Protein AF-A0A4Y2A8J3-F1 (afdb_monomer)

Mean predicted aligned error: 2.95 Å

Structure (mmCIF, N/CA/C/O backbone):
data_AF-A0A4Y2A8J3-F1
#
_entry.id   AF-A0A4Y2A8J3-F1
#
loop_
_atom_site.group_PDB
_atom_site.id
_atom_site.type_symbol
_atom_site.label_atom_id
_atom_site.label_alt_id
_atom_site.label_comp_id
_atom_site.label_asym_id
_atom_si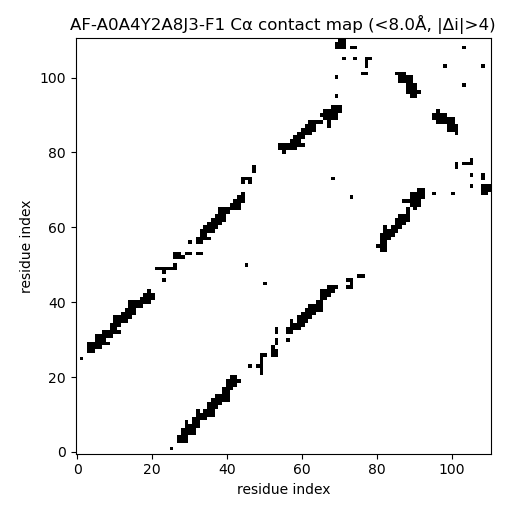te.label_entity_id
_atom_site.label_seq_id
_atom_site.pdbx_PDB_ins_code
_atom_site.Cartn_x
_atom_site.Cartn_y
_atom_site.Cartn_z
_atom_site.occupancy
_atom_site.B_iso_or_equiv
_atom_site.auth_seq_id
_atom_site.auth_comp_id
_atom_site.auth_asym_id
_atom_site.auth_atom_id
_atom_site.pdbx_PDB_model_num
ATOM 1 N N . MET A 1 1 ? -12.492 -16.275 7.403 1.00 64.44 1 MET A N 1
ATOM 2 C CA . MET A 1 1 ? -12.739 -14.819 7.437 1.00 64.44 1 MET A CA 1
ATOM 3 C C . MET A 1 1 ? -12.376 -14.301 8.816 1.00 64.44 1 MET A C 1
ATOM 5 O O . MET A 1 1 ? -12.589 -15.030 9.781 1.00 64.44 1 MET A O 1
ATOM 9 N N . PHE A 1 2 ? -11.778 -13.110 8.900 1.00 76.56 2 PHE A N 1
ATOM 10 C CA . PHE A 1 2 ? -11.546 -12.445 10.185 1.00 76.56 2 PHE A CA 1
ATOM 11 C C . PHE A 1 2 ? -12.885 -12.152 10.885 1.00 76.56 2 PHE A C 1
ATOM 13 O O . PHE A 1 2 ? -13.919 -12.121 10.215 1.00 76.56 2 PHE A O 1
ATOM 20 N N . PRO A 1 3 ? -12.892 -11.958 12.214 1.00 82.31 3 PRO A N 1
ATOM 21 C CA . PRO A 1 3 ? -14.075 -11.465 12.907 1.00 82.31 3 PRO A CA 1
ATOM 22 C C . PRO A 1 3 ? -14.510 -10.121 12.318 1.00 82.31 3 PRO A C 1
ATOM 24 O O . PRO A 1 3 ? -13.677 -9.234 12.150 1.00 82.31 3 PRO A O 1
ATOM 27 N N . ASP A 1 4 ? -15.802 -9.965 12.048 1.00 87.94 4 ASP A N 1
ATOM 28 C CA . ASP A 1 4 ? -16.391 -8.710 11.586 1.00 87.94 4 ASP A CA 1
ATOM 29 C C . ASP A 1 4 ? -17.528 -8.307 12.548 1.00 87.94 4 ASP A C 1
ATOM 31 O O . ASP A 1 4 ? -18.542 -9.010 12.604 1.00 87.94 4 ASP A O 1
ATOM 35 N N . PRO A 1 5 ? -17.364 -7.249 13.372 1.00 90.69 5 PRO A N 1
ATOM 36 C CA . PRO A 1 5 ? -16.224 -6.326 13.428 1.00 90.69 5 PRO A CA 1
ATOM 37 C C . PRO A 1 5 ? -15.043 -6.828 14.288 1.00 90.69 5 PRO A C 1
ATOM 39 O O . PRO A 1 5 ? -15.231 -7.432 15.349 1.00 90.69 5 PRO A O 1
ATOM 42 N N . ALA A 1 6 ? -13.808 -6.465 13.917 1.00 94.50 6 ALA A N 1
ATOM 43 C CA . ALA A 1 6 ? -12.588 -6.731 14.698 1.00 94.50 6 ALA A CA 1
ATOM 44 C C . ALA A 1 6 ? -12.132 -5.489 15.492 1.00 94.50 6 ALA A C 1
ATOM 46 O O . ALA A 1 6 ? -11.103 -4.872 15.213 1.00 94.50 6 ALA A O 1
ATOM 47 N N . LEU A 1 7 ? -12.886 -5.127 16.533 1.00 94.50 7 LEU A N 1
ATOM 48 C CA . LEU A 1 7 ? -12.746 -3.840 17.242 1.00 94.50 7 LEU A CA 1
ATOM 49 C C . LEU A 1 7 ? -11.406 -3.609 17.961 1.00 94.50 7 LEU A C 1
ATOM 51 O O . LEU A 1 7 ? -11.041 -2.466 18.222 1.00 94.50 7 LEU A O 1
ATOM 55 N N . ARG A 1 8 ? -10.696 -4.679 18.335 1.00 95.38 8 ARG A N 1
ATOM 56 C CA . ARG A 1 8 ? -9.446 -4.607 19.117 1.00 95.38 8 ARG A CA 1
ATOM 57 C C . ARG A 1 8 ? -8.219 -5.090 18.348 1.00 95.38 8 ARG A C 1
ATOM 59 O O . ARG A 1 8 ? -7.134 -5.141 18.922 1.00 95.38 8 ARG A O 1
ATOM 66 N N . LEU A 1 9 ? -8.384 -5.489 17.088 1.00 96.31 9 LEU A N 1
ATOM 67 C CA . LEU A 1 9 ? -7.277 -5.991 16.286 1.00 96.31 9 LEU A CA 1
ATOM 68 C C . LEU A 1 9 ? -6.381 -4.820 15.878 1.00 96.31 9 LEU A C 1
ATOM 70 O O . LEU A 1 9 ? -6.846 -3.885 15.236 1.00 96.31 9 LEU A O 1
ATOM 74 N N . THR A 1 10 ? -5.108 -4.873 16.264 1.00 97.25 10 THR A N 1
ATOM 75 C CA . THR A 1 10 ? -4.136 -3.791 16.029 1.00 97.25 10 THR A CA 1
ATOM 76 C C . THR A 1 10 ? -3.061 -4.150 15.015 1.00 97.25 10 THR A C 1
ATOM 78 O O . THR A 1 10 ? -2.499 -3.261 14.372 1.00 97.25 10 THR A O 1
ATOM 81 N N . VAL A 1 11 ? -2.778 -5.441 14.850 1.00 97.81 11 VAL A N 1
ATOM 82 C CA . VAL A 1 11 ? -1.730 -5.950 13.968 1.00 97.81 11 VAL A CA 1
ATOM 83 C C . VAL A 1 11 ? -2.268 -7.142 13.195 1.00 97.81 11 VAL A C 1
ATOM 85 O O . VAL A 1 11 ? -2.782 -8.088 13.790 1.00 97.81 11 VAL A O 1
ATOM 88 N N . ILE A 1 12 ? -2.091 -7.111 11.878 1.00 97.44 12 ILE A N 1
ATOM 89 C CA . ILE A 1 12 ? -2.223 -8.279 11.012 1.00 97.44 12 ILE A CA 1
ATOM 90 C C . ILE A 1 12 ? -0.830 -8.606 10.489 1.00 97.44 12 ILE A C 1
ATOM 92 O O . ILE A 1 12 ? -0.184 -7.767 9.862 1.00 97.44 12 ILE A O 1
ATOM 96 N N . ASN A 1 13 ? -0.368 -9.823 10.768 1.00 98.31 13 ASN A N 1
ATOM 97 C CA . ASN A 1 13 ? 0.871 -10.353 10.221 1.00 98.31 13 ASN A CA 1
ATOM 98 C C . ASN A 1 13 ? 0.562 -11.573 9.356 1.00 98.31 13 ASN A C 1
ATOM 100 O O . ASN A 1 13 ? 0.114 -12.597 9.867 1.00 98.31 13 ASN A O 1
ATOM 104 N N . LEU A 1 14 ? 0.798 -11.424 8.059 1.00 98.06 14 LEU A N 1
ATOM 105 C CA . LEU A 1 14 ? 0.665 -12.449 7.031 1.00 98.06 14 LEU A CA 1
ATOM 106 C C . LEU A 1 14 ? 1.977 -12.593 6.242 1.00 98.06 14 LEU A C 1
ATOM 108 O O . LEU A 1 14 ? 1.969 -13.071 5.107 1.00 98.06 14 LEU A O 1
ATOM 112 N N . SER A 1 15 ? 3.105 -12.165 6.816 1.00 98.69 15 SER A N 1
ATOM 113 C CA . SER A 1 15 ? 4.409 -12.278 6.166 1.00 98.69 15 SER A CA 1
ATOM 114 C C . SER A 1 15 ? 4.792 -13.737 5.889 1.00 98.69 15 SER A C 1
ATOM 116 O O . SER A 1 15 ? 4.389 -14.634 6.630 1.00 98.69 15 SER A O 1
ATOM 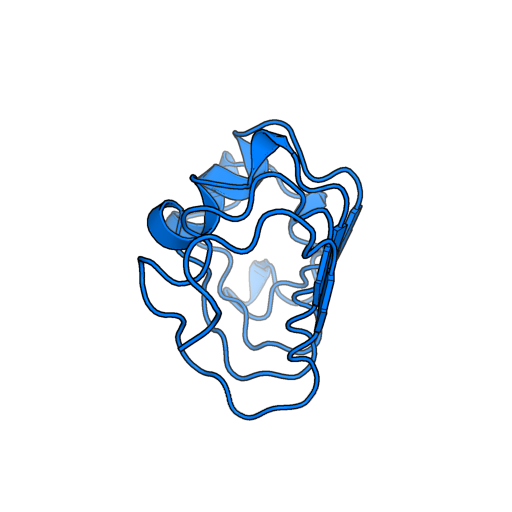118 N N . TYR A 1 16 ? 5.603 -13.957 4.854 1.00 98.62 16 TYR A N 1
ATOM 119 C CA . TYR A 1 16 ? 6.163 -15.247 4.447 1.00 98.62 16 TYR A CA 1
ATOM 120 C C . TYR A 1 16 ? 5.096 -16.305 4.144 1.00 98.62 16 TYR A C 1
ATOM 122 O O . TYR A 1 16 ? 5.162 -17.443 4.608 1.00 98.62 16 TYR A O 1
ATOM 130 N N . ASN A 1 17 ? 4.098 -15.905 3.357 1.00 98.44 17 ASN A N 1
ATOM 131 C CA . ASN A 1 17 ? 3.081 -16.791 2.798 1.00 98.44 17 ASN A CA 1
ATOM 132 C C . ASN A 1 17 ? 3.154 -16.751 1.261 1.00 98.44 17 ASN A C 1
ATOM 134 O O . ASN A 1 17 ? 4.077 -16.201 0.671 1.00 98.44 17 ASN A O 1
ATOM 138 N N . ALA A 1 18 ? 2.185 -17.368 0.589 1.00 98.31 18 ALA A N 1
ATOM 139 C CA . ALA A 1 18 ? 2.103 -17.387 -0.871 1.00 98.31 18 ALA A CA 1
ATOM 140 C C . ALA A 1 18 ? 1.000 -16.460 -1.414 1.00 98.31 18 ALA A C 1
ATOM 142 O O . ALA A 1 18 ? 0.440 -16.736 -2.472 1.00 98.31 18 ALA A O 1
ATOM 143 N N . ILE A 1 19 ? 0.652 -15.394 -0.686 1.00 98.31 19 ILE A N 1
ATOM 144 C CA . ILE A 1 19 ? -0.482 -14.523 -1.022 1.00 98.31 19 ILE A CA 1
ATOM 145 C C . ILE A 1 19 ? -0.167 -13.737 -2.295 1.00 98.31 19 ILE A C 1
ATOM 147 O O . ILE A 1 19 ? 0.806 -12.991 -2.339 1.00 98.31 19 ILE A O 1
ATOM 151 N N . ASP A 1 20 ? -1.001 -13.877 -3.319 1.00 97.69 20 ASP A N 1
ATOM 152 C CA . ASP A 1 20 ? -0.892 -13.148 -4.590 1.00 97.69 20 ASP A CA 1
ATOM 153 C C . ASP A 1 20 ? -1.935 -12.027 -4.733 1.00 97.69 20 ASP A C 1
ATOM 155 O O . ASP A 1 20 ? -1.794 -11.132 -5.568 1.00 97.69 20 ASP A O 1
ATOM 159 N N . SER A 1 21 ? -2.970 -12.055 -3.894 1.00 96.81 21 SER A N 1
ATOM 160 C CA . SER A 1 21 ? -4.114 -11.155 -3.935 1.00 96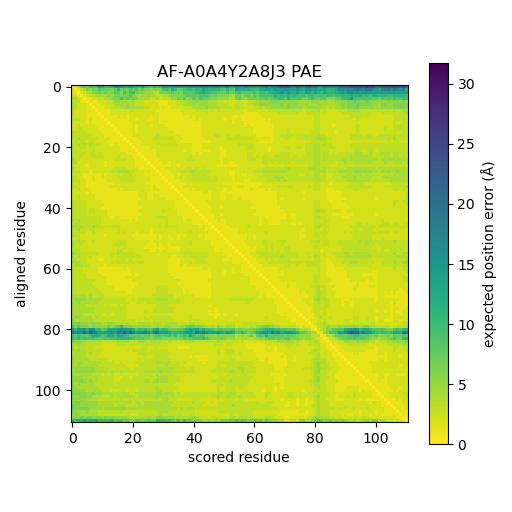.81 21 SER A CA 1
ATOM 161 C C . SER A 1 21 ? -4.786 -11.062 -2.565 1.00 96.81 21 SER A C 1
ATOM 163 O O . SER A 1 21 ? -4.725 -11.980 -1.746 1.00 96.81 21 SER A O 1
ATOM 165 N N . LEU A 1 22 ? -5.432 -9.925 -2.303 1.00 96.56 22 LEU A N 1
ATOM 166 C CA . LEU A 1 22 ? -6.203 -9.686 -1.086 1.00 96.56 22 LEU A CA 1
ATOM 167 C C . LEU A 1 22 ? -7.660 -9.396 -1.473 1.00 96.56 22 LEU A C 1
ATOM 169 O O . LEU A 1 22 ? -7.881 -8.599 -2.387 1.00 96.56 22 LEU A O 1
ATOM 173 N N . PRO A 1 23 ? -8.655 -9.987 -0.788 1.00 95.19 23 PRO A N 1
ATOM 174 C CA . PRO A 1 23 ? -10.056 -9.609 -0.950 1.00 95.19 23 PRO A CA 1
ATOM 175 C C . PRO A 1 23 ? -10.269 -8.107 -0.718 1.00 95.19 23 PRO A C 1
ATOM 177 O O . PRO A 1 23 ? -9.651 -7.524 0.174 1.00 95.19 23 PRO A O 1
ATOM 180 N N . GLU A 1 24 ? -11.161 -7.486 -1.495 1.00 95.00 24 GLU A N 1
ATOM 181 C CA . GLU A 1 24 ? -11.447 -6.042 -1.416 1.00 95.00 24 GLU A CA 1
ATOM 182 C C . GLU A 1 24 ? -11.940 -5.614 -0.022 1.00 95.00 24 GLU A C 1
ATOM 184 O O . GLU A 1 24 ? -11.645 -4.516 0.440 1.00 95.00 24 GLU A O 1
ATOM 189 N N . ASP A 1 25 ? -12.647 -6.492 0.683 1.00 93.75 25 ASP A N 1
ATOM 190 C CA . ASP A 1 25 ? -13.267 -6.234 1.983 1.00 93.75 25 ASP A CA 1
ATOM 191 C C . ASP A 1 25 ? -12.411 -6.674 3.186 1.00 93.75 25 ASP A C 1
ATOM 193 O O . ASP A 1 25 ? -12.844 -6.537 4.334 1.00 93.75 25 ASP A O 1
ATOM 197 N N . MET A 1 26 ? -11.184 -7.163 2.958 1.00 94.38 26 MET A N 1
ATOM 198 C CA . MET A 1 26 ? -10.366 -7.823 3.986 1.00 94.38 26 MET A CA 1
ATOM 199 C C . MET A 1 26 ? -10.118 -6.974 5.243 1.00 94.38 26 MET A C 1
ATOM 201 O O . MET A 1 26 ? -10.012 -7.536 6.332 1.00 94.38 26 MET A O 1
ATOM 205 N N . PHE A 1 27 ? -10.005 -5.650 5.105 1.00 95.56 27 PHE A N 1
ATOM 206 C CA . PHE A 1 27 ? -9.698 -4.730 6.211 1.00 95.56 27 PHE A CA 1
ATOM 207 C C . PHE A 1 27 ? -10.900 -3.884 6.655 1.00 95.56 27 PHE A C 1
ATOM 209 O O . PHE A 1 27 ? -10.735 -2.860 7.322 1.00 95.56 27 PHE A O 1
ATOM 216 N N . THR A 1 28 ? -12.118 -4.285 6.292 1.00 94.44 28 THR A N 1
ATOM 217 C CA . THR A 1 28 ? -13.337 -3.590 6.724 1.00 94.44 28 THR A CA 1
ATOM 218 C C . THR A 1 28 ? -13.591 -3.785 8.225 1.00 94.44 28 THR A C 1
ATOM 220 O O . THR A 1 28 ? -13.218 -4.798 8.812 1.00 94.44 28 THR A O 1
ATOM 223 N N . ASN A 1 29 ? -14.189 -2.779 8.878 1.00 95.38 29 ASN A N 1
ATOM 224 C CA . ASN A 1 29 ? -14.583 -2.820 10.296 1.00 95.38 29 ASN A CA 1
ATOM 225 C C . ASN A 1 29 ? -13.457 -3.171 11.298 1.00 95.38 29 ASN A C 1
ATOM 227 O O . ASN A 1 29 ? -13.695 -3.793 12.340 1.00 95.38 29 ASN A O 1
ATOM 231 N N . MET A 1 30 ? -12.230 -2.709 11.024 1.00 96.50 30 MET A N 1
ATOM 232 C CA . MET A 1 30 ? -11.059 -2.859 11.905 1.00 96.50 30 MET A CA 1
ATOM 233 C C . MET A 1 30 ? -10.532 -1.495 12.398 1.00 96.50 30 MET A C 1
ATOM 235 O O . MET A 1 30 ? -9.411 -1.099 12.071 1.00 96.50 30 MET A O 1
ATOM 239 N N . PRO A 1 31 ? -11.304 -0.738 13.205 1.00 95.56 31 PRO A N 1
ATOM 240 C CA . PRO A 1 31 ? -10.955 0.639 13.592 1.00 95.56 31 PRO A CA 1
ATOM 241 C C . PRO A 1 31 ? -9.691 0.742 14.463 1.00 95.56 31 PRO A C 1
ATOM 243 O O . PRO A 1 31 ? -9.129 1.819 14.622 1.00 95.56 31 PRO A O 1
ATOM 246 N N . GLY A 1 32 ? -9.244 -0.373 15.050 1.00 95.81 32 GLY A N 1
ATOM 247 C CA . GLY A 1 32 ? -8.015 -0.444 15.839 1.00 95.81 32 GLY A CA 1
ATOM 248 C C . GLY A 1 32 ? -6.764 -0.817 15.041 1.00 95.81 32 GLY A C 1
ATOM 249 O O . GLY A 1 32 ? -5.682 -0.832 15.627 1.00 95.81 32 GLY A O 1
ATOM 250 N N . LEU A 1 33 ? -6.882 -1.147 13.748 1.00 97.00 33 LEU A N 1
ATOM 251 C CA . LEU A 1 33 ? -5.779 -1.704 12.965 1.00 97.00 33 LEU A CA 1
ATOM 252 C C . LEU A 1 33 ? -4.711 -0.643 12.675 1.00 97.00 33 LEU A C 1
ATOM 254 O O . LEU A 1 33 ? -4.988 0.380 12.056 1.00 97.00 33 LEU A O 1
ATOM 258 N N . MET A 1 34 ? -3.479 -0.916 13.105 1.00 97.12 34 MET A N 1
ATOM 259 C CA . MET A 1 34 ? -2.349 0.020 13.060 1.00 97.12 34 MET A CA 1
ATOM 260 C C . MET A 1 34 ? -1.170 -0.509 12.239 1.00 97.12 34 MET A C 1
ATOM 262 O O . MET A 1 34 ? -0.343 0.282 11.784 1.00 97.12 34 MET A O 1
ATOM 266 N N . SER A 1 35 ? -1.038 -1.830 12.085 1.00 98.00 35 SER A N 1
ATOM 267 C CA . SER A 1 35 ? 0.079 -2.451 11.363 1.00 98.00 35 SER A CA 1
ATOM 268 C C . SER A 1 35 ? -0.379 -3.596 10.471 1.00 98.00 35 SER A C 1
ATOM 270 O O . SER A 1 35 ? -1.079 -4.498 10.933 1.00 98.00 35 SER A O 1
ATOM 272 N N . ILE A 1 36 ? 0.082 -3.584 9.222 1.00 98.00 36 ILE A N 1
ATOM 273 C CA . ILE A 1 36 ? -0.119 -4.668 8.256 1.00 98.00 36 ILE A CA 1
ATOM 274 C C . ILE A 1 36 ? 1.252 -5.155 7.781 1.00 98.00 36 ILE A C 1
ATOM 276 O O . ILE A 1 36 ? 2.045 -4.375 7.252 1.00 98.00 36 ILE A O 1
ATOM 280 N N . LEU A 1 37 ? 1.546 -6.435 7.991 1.00 98.69 37 LEU A N 1
ATOM 281 C CA . LEU A 1 37 ? 2.788 -7.076 7.556 1.00 98.69 37 LEU A CA 1
ATOM 282 C C . LEU A 1 37 ? 2.447 -8.125 6.496 1.00 98.69 37 LEU A C 1
ATOM 284 O O . LEU A 1 37 ? 1.721 -9.075 6.780 1.00 98.69 37 LEU A O 1
ATOM 288 N N . LEU A 1 38 ? 2.935 -7.907 5.278 1.00 98.62 38 LEU A N 1
ATOM 289 C CA . LEU A 1 38 ? 2.704 -8.732 4.087 1.00 98.62 38 LEU A CA 1
ATOM 290 C C . LEU A 1 38 ? 4.030 -9.080 3.392 1.00 98.62 38 LEU A C 1
ATOM 292 O O . LEU A 1 38 ? 4.044 -9.476 2.231 1.00 98.62 38 LEU A O 1
ATOM 296 N N . GLU A 1 39 ? 5.149 -8.917 4.091 1.00 98.75 39 GLU A N 1
ATOM 297 C CA . GLU A 1 39 ? 6.492 -9.182 3.575 1.00 98.75 39 GLU A CA 1
ATOM 298 C C . GLU A 1 39 ? 6.641 -10.627 3.100 1.00 98.75 39 GLU A C 1
ATOM 300 O O . GLU A 1 39 ? 6.044 -11.515 3.697 1.00 98.75 39 GLU A O 1
ATOM 305 N N . GLY A 1 40 ? 7.412 -10.887 2.048 1.00 98.75 40 GLY A N 1
ATOM 306 C CA . GLY A 1 40 ? 7.680 -12.261 1.607 1.00 98.75 40 GLY A CA 1
ATOM 307 C C . GLY A 1 40 ? 6.440 -12.962 1.048 1.00 98.75 40 GLY A C 1
ATOM 308 O O . GLY A 1 40 ? 6.150 -14.091 1.430 1.00 98.75 40 GLY A O 1
ATOM 309 N N . ASN A 1 41 ? 5.666 -12.275 0.209 1.00 98.81 41 ASN A N 1
ATOM 310 C CA . ASN A 1 41 ? 4.492 -12.819 -0.479 1.00 98.81 41 ASN A CA 1
ATOM 311 C C . ASN A 1 41 ? 4.632 -12.617 -2.004 1.00 98.81 41 ASN A C 1
ATOM 313 O O . ASN A 1 41 ? 5.667 -12.180 -2.506 1.00 98.81 41 ASN A O 1
ATOM 317 N N . ASN A 1 42 ? 3.587 -12.938 -2.767 1.00 98.62 42 ASN A N 1
ATOM 318 C CA . ASN A 1 42 ? 3.558 -12.848 -4.229 1.00 98.62 42 ASN A CA 1
ATOM 319 C C . ASN A 1 42 ? 2.757 -11.634 -4.735 1.00 98.62 42 ASN A C 1
ATOM 321 O O . ASN A 1 42 ? 2.286 -11.631 -5.874 1.00 98.62 42 ASN A O 1
ATOM 325 N N . LEU A 1 43 ? 2.575 -10.600 -3.907 1.00 98.50 43 LEU A N 1
ATOM 326 C CA . LEU A 1 43 ? 1.787 -9.429 -4.279 1.00 98.50 43 LEU A CA 1
ATOM 327 C C . LEU A 1 43 ? 2.521 -8.610 -5.347 1.00 98.50 43 LEU A C 1
ATOM 329 O O . LEU A 1 43 ? 3.627 -8.115 -5.143 1.00 98.50 43 LEU A O 1
ATOM 333 N N . ILE A 1 44 ? 1.876 -8.418 -6.494 1.00 98.12 44 ILE A N 1
ATOM 334 C CA . ILE A 1 44 ? 2.404 -7.558 -7.565 1.00 98.12 44 ILE A CA 1
ATOM 335 C C . ILE A 1 44 ? 1.972 -6.101 -7.353 1.00 98.12 44 ILE A C 1
ATOM 337 O O . ILE A 1 44 ? 2.626 -5.169 -7.816 1.00 98.12 44 ILE A O 1
ATOM 341 N N . THR A 1 45 ? 0.849 -5.884 -6.678 1.00 97.00 45 THR A N 1
ATOM 342 C CA . THR A 1 45 ? 0.285 -4.563 -6.406 1.00 97.00 45 THR A CA 1
ATOM 343 C C . THR A 1 45 ? -0.602 -4.632 -5.167 1.00 97.00 45 THR A C 1
ATOM 345 O O . THR A 1 45 ? -0.957 -5.721 -4.713 1.00 97.00 45 THR A O 1
ATOM 348 N N . VAL A 1 46 ? -0.969 -3.472 -4.631 1.00 95.81 46 VAL A N 1
ATOM 349 C CA . VAL A 1 46 ? -1.974 -3.336 -3.577 1.00 95.81 46 VAL A CA 1
ATOM 350 C C . VAL A 1 46 ? -3.024 -2.322 -4.014 1.00 95.81 46 VAL A C 1
ATOM 352 O O . VAL A 1 46 ? -2.711 -1.179 -4.354 1.00 95.81 46 VAL A O 1
ATOM 355 N N . ASP A 1 47 ? -4.284 -2.749 -4.018 1.00 95.31 47 ASP A N 1
ATOM 356 C CA . ASP A 1 47 ? -5.389 -1.918 -4.482 1.00 95.31 47 ASP A CA 1
ATOM 357 C C . ASP A 1 47 ? -5.840 -0.922 -3.415 1.00 95.31 47 ASP A C 1
ATOM 359 O O . ASP A 1 47 ? -6.075 -1.274 -2.257 1.00 95.31 47 ASP A O 1
ATOM 363 N N . GLN A 1 48 ? -6.052 0.331 -3.830 1.00 95.69 48 GLN A N 1
ATOM 364 C CA . GLN A 1 48 ? -6.523 1.396 -2.942 1.00 95.69 48 GLN A CA 1
ATOM 365 C C . GLN A 1 48 ? -7.806 1.000 -2.206 1.00 95.69 48 GLN A C 1
ATOM 367 O O . GLN A 1 48 ? -7.964 1.321 -1.031 1.00 95.69 48 GLN A O 1
ATOM 372 N N . LYS A 1 49 ? -8.722 0.302 -2.886 1.00 95.75 49 LYS 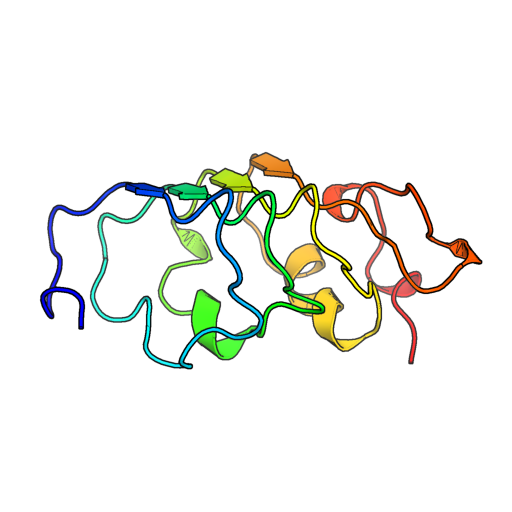A N 1
ATOM 373 C CA . LYS A 1 49 ? -10.015 -0.093 -2.320 1.00 95.75 49 LYS A CA 1
ATOM 374 C C . LYS A 1 49 ? -9.844 -0.966 -1.082 1.00 95.75 49 LYS A C 1
ATOM 376 O O . LYS A 1 49 ? -10.403 -0.621 -0.045 1.00 95.75 49 LYS A O 1
ATOM 381 N N . THR A 1 50 ? -8.988 -1.985 -1.166 1.00 96.62 50 THR A N 1
ATOM 382 C CA . THR A 1 50 ? -8.704 -2.917 -0.070 1.00 96.62 50 THR A CA 1
ATOM 383 C C . THR A 1 50 ? -8.190 -2.202 1.176 1.00 96.62 50 THR A C 1
ATOM 385 O O . THR A 1 50 ? -8.616 -2.500 2.288 1.00 96.62 50 THR A O 1
ATOM 388 N N . PHE A 1 51 ? -7.294 -1.227 1.008 1.00 95.81 51 PHE A N 1
ATOM 389 C CA . PHE A 1 51 ? -6.631 -0.552 2.129 1.00 95.81 51 PHE A CA 1
ATOM 390 C C . PHE A 1 51 ? -7.333 0.731 2.594 1.00 95.81 51 PHE A C 1
ATOM 392 O O . PHE A 1 51 ? -7.095 1.180 3.717 1.00 95.81 51 PHE A O 1
ATOM 399 N N . SER A 1 52 ? -8.215 1.315 1.777 1.00 94.25 52 SER A N 1
ATOM 400 C CA . SER A 1 52 ? -8.903 2.577 2.081 1.00 94.25 52 SER A CA 1
ATOM 401 C C . SER A 1 52 ? -9.642 2.621 3.428 1.00 94.25 52 SER A C 1
ATOM 403 O O . SER A 1 52 ? -9.584 3.684 4.052 1.00 94.25 52 SER A O 1
ATOM 405 N N . PRO A 1 53 ? -10.252 1.528 3.949 1.00 94.88 53 PRO A N 1
ATOM 406 C CA . PRO A 1 53 ? -10.955 1.575 5.232 1.00 94.88 53 PRO A CA 1
ATOM 407 C C . PRO A 1 53 ? -10.044 1.863 6.430 1.00 94.88 53 PRO A C 1
ATOM 409 O O . PRO A 1 53 ? -10.514 2.360 7.448 1.00 94.88 53 PRO A O 1
ATOM 412 N N . VAL A 1 54 ? -8.748 1.550 6.318 1.00 95.31 54 VAL A N 1
ATOM 413 C CA . VAL A 1 54 ? -7.779 1.636 7.424 1.00 95.31 54 VAL A CA 1
ATOM 414 C C . VAL A 1 54 ? -6.575 2.525 7.103 1.00 95.31 54 VAL A C 1
ATOM 416 O O . VAL A 1 54 ? -5.766 2.807 7.981 1.00 95.31 54 VAL A O 1
ATOM 419 N N . TRP A 1 55 ? -6.429 3.010 5.869 1.00 94.94 55 TRP A N 1
ATOM 420 C CA . TRP A 1 55 ? -5.214 3.699 5.423 1.00 94.94 55 TRP A CA 1
ATOM 421 C C . TRP A 1 55 ? -4.815 4.900 6.291 1.00 94.94 55 TRP A C 1
ATOM 423 O O . TRP A 1 55 ? -3.649 5.058 6.647 1.00 94.94 55 TRP A O 1
ATOM 433 N N . SER A 1 56 ? -5.789 5.727 6.679 1.00 92.69 56 SER A N 1
ATOM 434 C CA . SER A 1 56 ? -5.547 6.956 7.446 1.00 92.69 56 SER A CA 1
ATOM 435 C C . SER A 1 56 ? -5.042 6.701 8.872 1.00 92.69 56 SER A C 1
ATOM 437 O O . SER A 1 56 ? -4.309 7.537 9.405 1.00 92.69 56 SER A O 1
ATOM 439 N N . GLN A 1 57 ? -5.404 5.560 9.468 1.00 93.56 57 GLN A N 1
ATOM 440 C CA . GLN A 1 57 ? -5.032 5.155 10.830 1.00 93.56 57 GLN A CA 1
ATOM 441 C C . GLN A 1 57 ? -3.772 4.276 10.878 1.00 93.56 57 GLN A C 1
ATOM 443 O O . GLN A 1 57 ? -3.156 4.168 11.938 1.00 93.56 57 GLN A O 1
ATOM 448 N N . LEU A 1 58 ? -3.3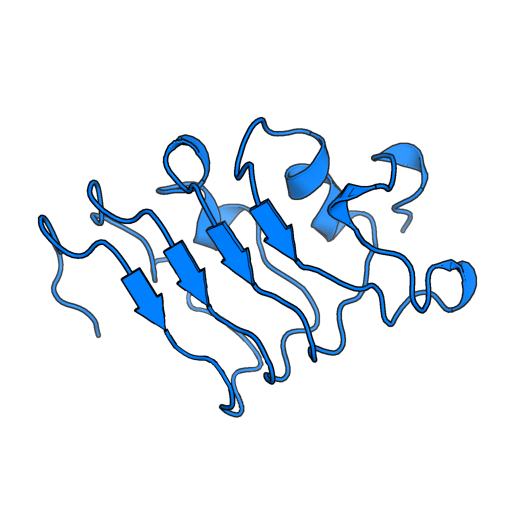59 3.660 9.763 1.00 95.50 58 LEU A N 1
ATOM 449 C CA . LEU A 1 58 ? -2.173 2.806 9.745 1.00 95.50 58 LEU A CA 1
ATOM 450 C C . LEU A 1 58 ? -0.904 3.587 10.117 1.00 95.50 58 LEU A C 1
ATOM 452 O O . LEU A 1 58 ? -0.627 4.683 9.628 1.00 95.50 58 LEU A O 1
ATOM 456 N N . ASN A 1 59 ? -0.071 2.960 10.944 1.00 95.56 59 ASN A N 1
ATOM 457 C CA . ASN A 1 59 ? 1.262 3.442 11.297 1.00 95.56 59 ASN A CA 1
ATOM 458 C C . ASN A 1 59 ? 2.368 2.705 10.522 1.00 95.56 59 ASN A C 1
ATOM 460 O O . ASN A 1 59 ? 3.426 3.284 10.250 1.00 95.56 59 ASN A O 1
ATOM 464 N N . LYS A 1 60 ? 2.133 1.431 10.183 1.00 96.62 60 LYS A N 1
ATOM 465 C CA . LYS A 1 60 ? 3.108 0.549 9.534 1.00 96.62 60 LYS A CA 1
ATOM 466 C C . LYS A 1 60 ? 2.462 -0.300 8.442 1.00 96.62 60 LYS A C 1
ATOM 468 O O . LYS A 1 60 ? 1.468 -0.979 8.696 1.00 96.62 60 LYS A O 1
ATOM 473 N N . ILE A 1 61 ? 3.095 -0.329 7.273 1.00 97.38 61 ILE A N 1
ATOM 474 C CA . ILE A 1 61 ? 2.865 -1.348 6.248 1.00 97.38 61 ILE A CA 1
ATOM 475 C C . ILE A 1 61 ? 4.208 -1.913 5.770 1.00 97.38 61 ILE A C 1
ATOM 477 O O . ILE A 1 61 ? 5.114 -1.146 5.440 1.00 97.38 61 ILE A O 1
ATOM 481 N N . ASN A 1 62 ? 4.352 -3.242 5.768 1.00 98.31 62 ASN A N 1
ATOM 482 C CA . ASN A 1 62 ? 5.517 -3.919 5.190 1.00 98.31 62 ASN A CA 1
ATOM 483 C C . ASN A 1 62 ? 5.104 -4.766 3.980 1.00 98.31 62 ASN A C 1
ATOM 485 O O . ASN A 1 62 ? 4.299 -5.683 4.119 1.00 98.31 62 ASN A O 1
ATOM 489 N N . LEU A 1 63 ? 5.669 -4.432 2.826 1.00 98.12 63 LEU A N 1
ATOM 490 C CA . LEU A 1 63 ? 5.481 -5.018 1.500 1.00 98.12 63 LEU A CA 1
ATOM 491 C C . LEU A 1 63 ? 6.822 -5.461 0.884 1.00 98.12 63 LEU A C 1
ATOM 493 O O . LEU A 1 63 ? 6.864 -5.781 -0.302 1.00 98.12 63 LEU A O 1
ATOM 497 N N . TYR A 1 64 ? 7.926 -5.446 1.640 1.00 98.19 64 TYR A N 1
ATOM 498 C CA . TYR A 1 64 ? 9.215 -5.958 1.164 1.00 98.19 64 TYR A CA 1
ATOM 499 C C . TYR A 1 64 ? 9.128 -7.431 0.758 1.00 98.19 64 TYR A C 1
ATOM 501 O O . TYR A 1 64 ? 8.180 -8.133 1.105 1.00 98.19 64 TYR A O 1
ATOM 509 N N . GLU A 1 65 ? 10.098 -7.886 -0.032 1.00 98.44 65 GLU A N 1
ATOM 510 C CA . GLU A 1 65 ? 10.136 -9.262 -0.544 1.00 98.44 65 GLU A CA 1
ATOM 511 C C . GLU A 1 65 ? 8.833 -9.680 -1.254 1.00 98.44 65 GLU A C 1
ATOM 513 O O . GLU A 1 65 ? 8.354 -10.801 -1.126 1.00 98.44 65 GLU A O 1
ATOM 518 N N . ASN A 1 66 ? 8.236 -8.752 -2.000 1.00 98.75 66 ASN A N 1
ATOM 519 C CA . ASN A 1 66 ? 7.145 -9.023 -2.925 1.00 98.75 66 ASN A CA 1
ATOM 520 C C . ASN A 1 66 ? 7.534 -8.526 -4.328 1.00 98.75 66 ASN A C 1
ATOM 522 O O . ASN A 1 66 ? 8.287 -7.554 -4.436 1.00 98.75 66 ASN A O 1
ATOM 526 N N . PRO A 1 67 ? 7.004 -9.120 -5.413 1.00 98.31 67 PRO A N 1
ATOM 527 C CA . PRO A 1 67 ? 7.277 -8.716 -6.796 1.00 98.31 67 PRO A CA 1
ATOM 528 C C . PRO A 1 67 ? 6.554 -7.411 -7.194 1.00 98.31 67 PRO A C 1
ATOM 530 O O . PRO A 1 67 ? 5.873 -7.341 -8.221 1.00 98.31 67 PRO A O 1
ATOM 533 N N . MET A 1 68 ? 6.696 -6.362 -6.382 1.00 98.19 68 MET A N 1
ATOM 534 C CA . MET A 1 68 ? 5.947 -5.114 -6.500 1.00 98.19 68 MET A CA 1
ATOM 535 C C . MET A 1 68 ? 6.202 -4.428 -7.842 1.00 98.19 68 MET A C 1
ATOM 537 O O . MET A 1 68 ? 7.339 -4.126 -8.223 1.00 98.19 68 MET A O 1
ATOM 541 N N . ARG A 1 69 ? 5.113 -4.121 -8.543 1.00 98.19 69 ARG A N 1
ATOM 542 C CA . ARG A 1 69 ? 5.101 -3.284 -9.736 1.00 98.19 69 ARG A CA 1
ATOM 543 C C . ARG A 1 69 ? 4.669 -1.871 -9.361 1.00 98.19 69 ARG A C 1
ATOM 545 O O . ARG A 1 69 ? 3.494 -1.590 -9.144 1.00 98.19 69 ARG A O 1
ATOM 552 N N . CYS A 1 70 ? 5.637 -0.973 -9.350 1.00 97.69 70 CYS A N 1
ATOM 553 C CA . CYS A 1 70 ? 5.476 0.448 -9.102 1.00 97.69 70 CYS A CA 1
ATOM 554 C C . CYS A 1 70 ? 5.059 1.181 -10.384 1.00 97.69 70 CYS A C 1
ATOM 556 O O . CYS A 1 70 ? 5.859 1.856 -11.029 1.00 97.69 70 CYS A O 1
ATOM 558 N N . ASP A 1 71 ? 3.791 1.020 -10.760 1.00 96.94 71 ASP A N 1
ATOM 559 C CA . ASP A 1 71 ? 3.148 1.720 -11.877 1.00 96.94 71 ASP A CA 1
ATOM 560 C C . ASP A 1 71 ? 2.036 2.665 -11.386 1.00 96.94 71 ASP A C 1
ATOM 562 O O . ASP A 1 71 ? 1.884 2.911 -10.185 1.00 96.94 71 ASP A O 1
ATOM 566 N N . CYS A 1 72 ? 1.247 3.218 -12.311 1.00 96.50 72 CYS A N 1
ATOM 567 C CA . CYS A 1 72 ? 0.210 4.194 -11.985 1.00 96.50 72 CYS A CA 1
ATOM 568 C C . CYS A 1 72 ? -0.825 3.703 -10.952 1.00 96.50 72 CYS A C 1
ATOM 570 O O . CYS A 1 72 ? -1.417 4.533 -10.256 1.00 96.50 72 CYS A O 1
ATOM 572 N N . ARG A 1 73 ? -1.010 2.385 -10.791 1.00 96.00 73 ARG A N 1
ATOM 573 C CA . ARG A 1 73 ? -1.923 1.800 -9.795 1.00 96.00 73 ARG A CA 1
ATOM 574 C C . ARG A 1 73 ? -1.431 1.977 -8.364 1.00 96.00 73 ARG A C 1
ATOM 576 O O . ARG A 1 73 ? -2.242 1.921 -7.454 1.00 96.00 73 ARG A O 1
ATOM 583 N N . MET A 1 74 ? -0.142 2.245 -8.154 1.00 95.12 74 MET A N 1
ATOM 584 C CA . MET A 1 74 ? 0.450 2.455 -6.826 1.00 95.12 74 MET A CA 1
ATOM 585 C C . MET A 1 74 ? 0.489 3.939 -6.413 1.00 95.12 74 MET A C 1
ATOM 587 O O . MET A 1 74 ? 0.871 4.255 -5.287 1.00 95.12 74 MET A O 1
ATOM 591 N N . LYS A 1 75 ? 0.068 4.874 -7.284 1.00 95.50 75 LYS A N 1
ATOM 592 C CA . LYS A 1 75 ? 0.120 6.329 -7.013 1.00 95.50 75 LYS A CA 1
ATOM 593 C C . LYS A 1 75 ? -0.602 6.746 -5.744 1.00 95.50 75 LYS A C 1
ATOM 595 O O . LYS A 1 75 ? -0.148 7.658 -5.059 1.00 95.50 75 LYS A O 1
ATOM 600 N N . TRP A 1 76 ? -1.717 6.096 -5.432 1.00 94.44 76 TRP A N 1
ATOM 601 C CA . TRP A 1 76 ? -2.524 6.430 -4.263 1.00 94.44 76 TRP A CA 1
ATOM 602 C C . TRP A 1 76 ? -1.714 6.336 -2.959 1.00 94.44 76 TRP A C 1
ATOM 604 O O . TRP A 1 76 ? -1.918 7.163 -2.073 1.00 94.44 76 TRP A O 1
ATOM 614 N N . MET A 1 77 ? -0.737 5.423 -2.876 1.00 93.19 77 MET A N 1
ATOM 615 C CA . MET A 1 77 ? 0.136 5.283 -1.705 1.00 93.19 77 MET A CA 1
ATOM 616 C C . MET A 1 77 ? 1.048 6.497 -1.489 1.00 93.19 77 MET A C 1
ATOM 618 O O . MET A 1 77 ? 1.463 6.747 -0.364 1.00 93.19 77 MET A O 1
ATOM 622 N N . LEU A 1 78 ? 1.359 7.248 -2.552 1.00 92.25 78 LEU A N 1
ATOM 623 C CA . LEU A 1 78 ? 2.197 8.453 -2.491 1.00 92.25 78 LEU A CA 1
ATOM 624 C C . LEU A 1 78 ? 1.376 9.738 -2.339 1.00 92.25 78 LEU A C 1
ATOM 626 O O . LEU A 1 78 ? 1.889 10.756 -1.880 1.00 92.25 78 LEU A O 1
ATOM 630 N N . LEU A 1 79 ? 0.107 9.708 -2.756 1.00 91.56 79 LEU A N 1
ATOM 631 C CA . LEU A 1 79 ? -0.788 10.868 -2.739 1.00 91.56 79 LEU A CA 1
ATOM 632 C C . LEU A 1 79 ? -1.559 11.013 -1.421 1.00 91.56 79 LEU A C 1
ATOM 634 O O . LEU A 1 79 ? -1.971 12.119 -1.070 1.00 91.56 79 LEU A O 1
ATOM 638 N N . LEU A 1 80 ? -1.775 9.918 -0.691 1.00 89.00 80 LEU A N 1
ATOM 639 C CA . LEU A 1 80 ? -2.487 9.925 0.584 1.00 89.00 80 LEU A CA 1
ATOM 640 C C . LEU A 1 80 ? -1.500 10.025 1.757 1.00 89.00 80 LEU A C 1
ATOM 642 O O . LEU A 1 80 ? -0.476 9.351 1.779 1.00 89.00 80 LEU A O 1
ATOM 646 N N . LYS A 1 81 ? -1.815 10.853 2.764 1.00 75.56 81 LYS A N 1
ATOM 647 C CA . LYS A 1 81 ? -1.057 10.879 4.028 1.00 75.56 81 LYS A CA 1
ATOM 648 C C . LYS A 1 81 ? -1.241 9.548 4.771 1.00 75.56 81 LYS A C 1
ATOM 650 O O . LYS A 1 81 ? -2.365 9.054 4.820 1.00 75.56 81 LYS A O 1
ATOM 655 N N . SER A 1 82 ? -0.159 9.076 5.407 1.00 72.69 82 SER A N 1
ATOM 656 C CA . SER A 1 82 ? -0.035 7.784 6.123 1.00 72.69 82 SER A CA 1
ATOM 657 C C . SER A 1 82 ? 0.193 6.581 5.189 1.00 72.69 82 SER A C 1
ATOM 659 O O . SER A 1 82 ? -0.202 6.668 4.033 1.00 72.69 82 SER A O 1
ATOM 661 N N . PRO A 1 83 ? 0.797 5.465 5.658 1.00 82.50 83 PRO A N 1
ATOM 662 C CA . PRO A 1 83 ? 1.442 5.256 6.960 1.00 82.50 83 PRO A CA 1
ATOM 663 C C . PRO A 1 83 ? 2.874 5.815 7.037 1.00 82.50 83 PRO A C 1
ATOM 665 O O . PRO A 1 83 ? 3.619 5.826 6.059 1.00 82.50 83 PRO A O 1
ATOM 668 N N . LYS A 1 84 ? 3.276 6.255 8.242 1.00 82.19 84 LYS A N 1
ATOM 669 C CA . LYS A 1 84 ? 4.613 6.826 8.521 1.00 82.19 84 LYS A CA 1
ATOM 670 C C . LYS A 1 84 ? 5.749 5.881 8.146 1.00 82.19 84 LYS A C 1
ATOM 672 O O . LYS A 1 84 ? 6.804 6.336 7.721 1.00 82.19 84 LYS A O 1
ATOM 677 N N . ASN A 1 85 ? 5.531 4.584 8.342 1.00 92.75 85 ASN A N 1
ATOM 678 C CA . ASN A 1 85 ? 6.517 3.563 8.052 1.00 92.75 85 ASN A CA 1
ATOM 679 C C . ASN A 1 85 ? 5.990 2.656 6.942 1.00 92.75 85 ASN A C 1
ATOM 681 O O . ASN A 1 85 ? 5.202 1.739 7.190 1.00 92.75 85 ASN A O 1
ATOM 685 N N . THR A 1 86 ? 6.425 2.949 5.722 1.00 94.44 86 THR A N 1
ATOM 686 C CA . THR A 1 86 ? 6.102 2.178 4.524 1.00 94.44 86 THR A CA 1
ATOM 687 C C . THR A 1 86 ? 7.378 1.525 4.018 1.00 94.44 86 THR A C 1
ATOM 689 O O . THR A 1 86 ? 8.297 2.213 3.577 1.00 94.44 86 THR A O 1
ATOM 692 N N . TRP A 1 87 ? 7.436 0.199 4.095 1.00 96.44 87 TRP A N 1
ATOM 693 C CA . TRP A 1 87 ? 8.519 -0.595 3.519 1.00 96.44 87 TRP A CA 1
ATOM 694 C C . TRP A 1 87 ? 7.989 -1.278 2.269 1.00 96.44 87 TRP A C 1
ATOM 696 O O . TRP A 1 87 ? 7.267 -2.261 2.363 1.00 96.44 87 TRP A O 1
ATOM 706 N N . ALA A 1 88 ? 8.297 -0.730 1.100 1.00 96.50 88 ALA A N 1
ATOM 707 C CA . ALA A 1 88 ? 7.945 -1.316 -0.187 1.00 96.50 88 ALA A CA 1
ATOM 708 C C . ALA A 1 88 ? 9.091 -1.068 -1.170 1.00 96.50 88 ALA A C 1
ATOM 710 O O . ALA A 1 88 ? 9.509 0.075 -1.341 1.00 96.50 88 ALA A O 1
ATOM 711 N N . GLU A 1 89 ? 9.615 -2.124 -1.785 1.00 97.75 89 GLU A N 1
ATOM 712 C CA . GLU A 1 89 ? 10.677 -2.038 -2.787 1.00 97.75 89 GLU A CA 1
ATOM 713 C C . GLU A 1 89 ? 10.097 -2.390 -4.151 1.00 97.75 89 GLU A C 1
ATOM 715 O O . GLU A 1 89 ? 9.405 -3.393 -4.297 1.00 97.75 89 GLU A O 1
ATOM 720 N N . CYS A 1 90 ? 10.353 -1.554 -5.148 1.00 98.25 90 CYS A N 1
ATOM 721 C CA . CYS A 1 90 ? 9.917 -1.794 -6.510 1.00 98.25 90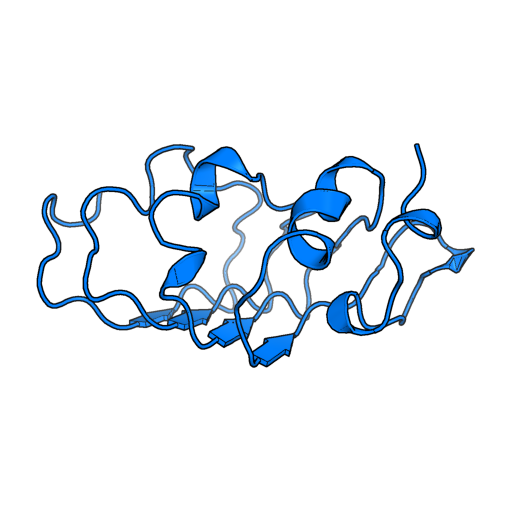 CYS A CA 1
ATOM 722 C C . CYS A 1 90 ? 10.782 -2.880 -7.159 1.00 98.25 90 CYS A C 1
ATOM 724 O O . CYS A 1 90 ? 12.003 -2.762 -7.193 1.00 98.25 90 CYS A O 1
ATOM 726 N N . VAL A 1 91 ? 10.152 -3.896 -7.747 1.00 98.44 91 VAL A N 1
ATOM 727 C CA . VAL A 1 91 ? 10.814 -4.895 -8.610 1.00 98.44 91 VAL A CA 1
ATOM 728 C C . VAL A 1 91 ? 10.605 -4.544 -10.082 1.00 98.44 91 VAL A C 1
ATOM 730 O O . VAL A 1 91 ? 11.498 -4.697 -10.916 1.00 98.44 91 VAL A O 1
ATOM 733 N N . HIS A 1 92 ? 9.426 -4.013 -10.403 1.00 97.56 92 HIS A N 1
ATOM 734 C CA . HIS A 1 92 ? 9.086 -3.507 -11.725 1.00 97.56 92 HIS A CA 1
ATOM 735 C C . HIS A 1 92 ? 8.547 -2.074 -11.644 1.00 97.56 92 HIS A C 1
ATOM 737 O O . HIS A 1 92 ? 7.963 -1.710 -10.626 1.00 97.56 92 HIS A O 1
ATOM 743 N N . PRO A 1 93 ? 8.655 -1.273 -12.719 1.00 97.94 93 PRO A N 1
ATOM 744 C CA . PRO A 1 93 ? 9.424 -1.526 -13.946 1.00 97.94 93 PRO A CA 1
ATOM 745 C C . PRO A 1 93 ? 10.953 -1.534 -13.705 1.00 97.94 93 PRO A C 1
ATOM 747 O O . PRO A 1 93 ? 11.397 -1.060 -12.662 1.00 97.94 93 PRO A O 1
ATOM 750 N N . PRO A 1 94 ? 11.779 -2.049 -14.646 1.00 97.44 94 PRO A N 1
ATOM 751 C CA . PRO A 1 94 ? 13.230 -2.191 -14.449 1.00 97.44 94 PRO A CA 1
ATOM 752 C C . PRO A 1 94 ? 13.969 -0.898 -14.078 1.00 97.44 94 PRO A C 1
ATOM 754 O O . PRO A 1 94 ? 14.940 -0.939 -13.335 1.00 97.44 94 PRO A O 1
ATOM 757 N N . ASN A 1 95 ? 13.505 0.259 -14.555 1.00 97.19 95 ASN A N 1
ATOM 758 C CA . ASN A 1 95 ? 14.094 1.561 -14.226 1.00 97.19 95 ASN A CA 1
ATOM 759 C C . ASN A 1 95 ? 13.823 2.019 -12.782 1.00 97.19 95 ASN A C 1
ATOM 761 O O . ASN A 1 95 ? 14.456 2.968 -12.332 1.00 97.19 95 ASN A O 1
ATOM 765 N N . LEU A 1 96 ? 12.878 1.384 -12.084 1.00 97.94 96 LEU A N 1
ATOM 766 C CA . LEU A 1 96 ? 12.592 1.616 -10.668 1.00 97.94 96 LEU A CA 1
ATOM 767 C C . LEU A 1 96 ? 13.022 0.429 -9.792 1.00 97.94 96 LEU A C 1
ATOM 769 O O . LEU A 1 96 ? 12.832 0.487 -8.582 1.00 97.94 96 LEU A O 1
ATOM 773 N N . ALA A 1 97 ? 13.602 -0.631 -10.366 1.00 98.00 97 ALA A N 1
ATOM 774 C CA . ALA A 1 97 ? 14.000 -1.819 -9.617 1.00 98.00 97 ALA A CA 1
ATOM 775 C C . ALA A 1 97 ? 14.969 -1.470 -8.467 1.00 98.00 97 ALA A C 1
ATOM 777 O O . ALA A 1 97 ? 15.921 -0.713 -8.662 1.00 98.00 97 ALA A O 1
ATOM 778 N N . GLY A 1 98 ? 14.704 -1.992 -7.267 1.00 97.81 98 GLY A N 1
ATOM 779 C CA . GLY A 1 98 ? 15.462 -1.711 -6.041 1.00 97.81 98 GLY A CA 1
ATOM 780 C C . GLY A 1 98 ? 15.140 -0.363 -5.379 1.00 97.81 98 GLY A C 1
ATOM 781 O O . GLY A 1 98 ? 15.6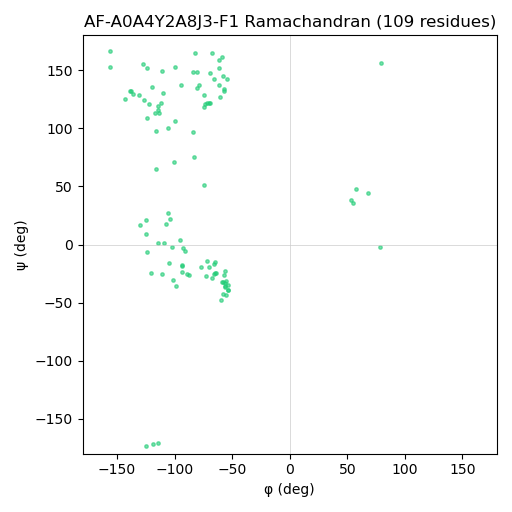90 -0.041 -4.328 1.00 97.81 98 GLY A O 1
ATOM 782 N N . SER A 1 99 ? 14.261 0.457 -5.966 1.00 97.12 99 SER A N 1
ATOM 783 C CA . SER A 1 99 ? 13.857 1.729 -5.358 1.00 97.12 99 SER A CA 1
ATOM 784 C C . SER A 1 99 ? 12.831 1.499 -4.255 1.00 97.12 99 SER A C 1
ATOM 786 O O . SER A 1 99 ? 11.862 0.764 -4.445 1.00 97.12 99 SER A O 1
ATOM 788 N N . ASN A 1 100 ? 12.983 2.189 -3.124 1.00 95.50 100 ASN A N 1
ATOM 789 C CA . ASN A 1 100 ? 11.933 2.221 -2.113 1.00 95.50 100 ASN A CA 1
ATOM 790 C C . ASN A 1 100 ? 10.784 3.123 -2.590 1.00 95.50 100 ASN A C 1
ATOM 792 O O . ASN A 1 100 ? 10.974 4.328 -2.778 1.00 95.50 100 ASN A O 1
ATOM 796 N N . LEU A 1 101 ? 9.592 2.543 -2.748 1.00 94.56 101 LEU A N 1
ATOM 797 C CA . LEU A 1 101 ? 8.386 3.224 -3.216 1.00 94.56 101 LEU A CA 1
ATOM 798 C C . LEU A 1 101 ? 8.075 4.479 -2.392 1.00 94.56 101 LEU A C 1
ATOM 800 O O . LEU A 1 101 ? 7.702 5.495 -2.966 1.00 94.56 101 LEU A O 1
ATOM 804 N N . ALA A 1 102 ? 8.277 4.445 -1.071 1.00 91.12 102 ALA A N 1
ATOM 805 C CA . ALA A 1 102 ? 7.978 5.569 -0.182 1.00 91.12 102 ALA A CA 1
ATOM 806 C C . ALA A 1 102 ? 8.842 6.819 -0.448 1.00 91.12 102 ALA A C 1
ATOM 808 O O . ALA A 1 102 ? 8.517 7.901 0.039 1.00 91.12 102 ALA A O 1
ATOM 809 N N . HIS A 1 103 ? 9.940 6.688 -1.201 1.00 92.75 103 HIS A N 1
ATOM 810 C CA . HIS A 1 103 ? 10.822 7.795 -1.581 1.00 92.75 103 HIS A CA 1
ATOM 811 C C . HIS A 1 103 ? 10.610 8.281 -3.024 1.00 92.75 103 HIS A C 1
ATOM 813 O O . HIS A 1 103 ? 11.264 9.237 -3.446 1.00 92.75 103 HIS A O 1
ATOM 819 N N . LEU A 1 104 ? 9.714 7.643 -3.783 1.00 94.38 104 LEU A N 1
ATOM 820 C CA . LEU A 1 104 ? 9.368 8.055 -5.142 1.00 94.38 104 LEU A CA 1
ATOM 821 C C . LEU A 1 104 ? 8.339 9.191 -5.140 1.00 94.38 104 LEU A C 1
ATOM 823 O O . LEU A 1 104 ? 7.664 9.462 -4.143 1.00 94.38 104 LEU A O 1
ATOM 827 N N . LYS A 1 105 ? 8.186 9.847 -6.291 1.00 95.00 105 LYS A N 1
ATOM 828 C CA . LYS A 1 105 ? 7.104 10.798 -6.557 1.00 95.00 105 LYS A CA 1
ATOM 829 C C . LYS A 1 105 ? 6.007 10.121 -7.370 1.00 95.00 105 LYS A C 1
ATOM 831 O O . LYS A 1 105 ? 6.259 9.227 -8.172 1.00 95.00 105 LYS A O 1
ATOM 836 N N . ALA A 1 106 ? 4.773 10.604 -7.233 1.00 95.12 106 ALA A N 1
ATOM 837 C CA . ALA A 1 106 ? 3.637 10.084 -7.999 1.00 95.12 106 ALA A CA 1
ATOM 838 C C . ALA A 1 106 ? 3.840 10.163 -9.528 1.00 95.12 106 ALA A C 1
ATOM 840 O O . ALA A 1 106 ? 3.276 9.350 -10.257 1.00 95.12 106 ALA A O 1
ATOM 841 N N . ASP A 1 107 ? 4.652 11.103 -10.017 1.00 96.06 107 ASP A N 1
ATOM 842 C CA . ASP A 1 107 ? 4.971 11.250 -11.444 1.00 96.06 107 ASP A CA 1
ATOM 843 C C . ASP A 1 107 ? 5.986 10.218 -11.963 1.00 96.06 107 ASP A C 1
ATOM 845 O O . ASP A 1 107 ? 6.041 9.968 -13.172 1.00 96.06 107 ASP A O 1
ATOM 849 N N . ASP A 1 108 ? 6.747 9.583 -11.065 1.00 96.62 108 ASP A N 1
ATOM 850 C CA . ASP A 1 108 ? 7.673 8.497 -11.411 1.00 96.62 108 ASP A CA 1
ATOM 851 C C . ASP A 1 108 ? 6.906 7.204 -11.747 1.00 96.62 108 ASP A C 1
ATOM 853 O O . ASP A 1 108 ? 7.364 6.382 -12.541 1.00 96.62 108 ASP A O 1
ATOM 857 N N . LEU A 1 109 ? 5.705 7.045 -11.179 1.00 97.06 109 LEU A N 1
ATOM 858 C CA . LEU A 1 109 ? 4.848 5.873 -11.332 1.00 97.06 109 LEU A CA 1
ATOM 859 C C . LEU A 1 109 ? 4.003 5.965 -12.607 1.00 97.06 109 LEU A C 1
ATOM 861 O O . LEU A 1 109 ? 2.942 6.593 -12.632 1.00 97.06 109 LEU A O 1
ATOM 865 N N . LYS A 1 110 ? 4.459 5.333 -13.687 1.00 96.06 110 LYS A N 1
ATOM 866 C CA . LYS A 1 110 ? 3.815 5.432 -15.006 1.00 96.06 110 LYS A CA 1
ATOM 867 C C . LYS A 1 110 ? 3.152 4.129 -15.438 1.00 96.06 110 LYS A C 1
ATOM 869 O O . LYS A 1 110 ? 3.593 3.043 -15.072 1.00 96.06 110 LYS A O 1
ATOM 874 N N . CYS A 1 111 ? 2.090 4.299 -16.213 1.00 92.50 111 CYS A N 1
ATOM 875 C CA . CYS A 1 111 ? 1.525 3.336 -17.143 1.00 92.50 111 CYS A CA 1
ATOM 876 C C . CYS A 1 111 ? 1.754 3.942 -18.544 1.00 92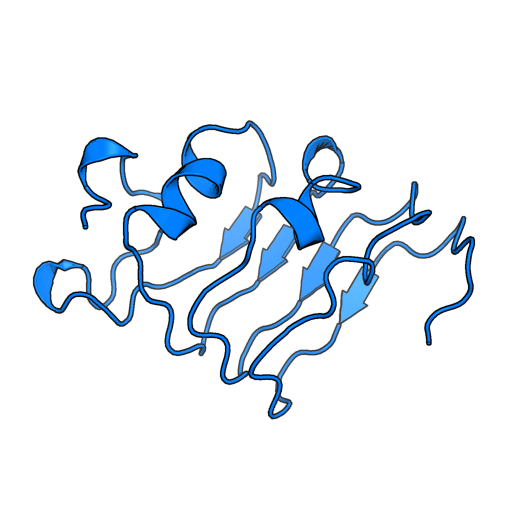.50 111 CYS A C 1
ATOM 878 O O . CYS A 1 111 ? 1.945 3.158 -19.485 1.00 92.50 111 CYS A O 1
#

Radius of gyration: 13.48 Å; Cα contacts (8 Å, |Δi|>4): 236; chains: 1; bounding box: 32×29×36 Å

Nearest PDB structures (foldseek):
  7das-assembly1_A  TM=8.370E-01  e=1.684E-05  Mus musculus
  7wm4-assembly1_E  TM=8.394E-01  e=2.461E-05  Mus musculus
  3cig-assembly1_A  TM=7.963E-01  e=3.170E-05  Mus musculus
  7wm4-assembly1_D  TM=7.075E-01  e=7.216E-05  Mus musculus
  7da7-assembly1_A  TM=6.311E-01  e=1.275E-04  Mus musculus

Foldseek 3Di:
DPDVQPAQAAEDAPAQDADADDDLCNCPNHANHAEYHHANYAHQEDACSSCVRCFVRYQYYAHHNYQYAQALRRLVVQVDDDHPYYAHAHCPDPVRHRPGSNPDHSVVHHD

Secondary structure (DSSP, 8-state):
---SS-TT--EEE--SS------TTTTTT-TT--EEE--SS--S---HHHHTTTTTT-SEEE--SS--B-SGGGTHHHHS---SEEE-B--BSGGGTT-BGGGS-TTT---

pLDDT: mean 94.94, std 5.43, range [64.44, 98.81]

Sequence (111 aa):
MFPDPALRLTVINLSYNAIDSLPEDMFTNMPGLMSILLEGNNLITVDQKTFSPVWSQLNKINLYENPMRCDCRMKWMLLLKSPKNTWAECVHPPNLAGSNLAHLKADDLKC

Organism: Araneus ventricosus (NCBI:txid182803)

Solvent-accessible surface area (backbone atoms only — not comparable to full-atom values): 6027 Å² total; per-residue (Å²): 131,78,69,84,68,28,68,78,44,37,70,49,80,57,49,70,45,82,48,57,76,77,63,61,65,73,45,54,61,30,87,41,35,29,32,42,34,42,26,38,23,50,30,41,68,70,59,64,72,32,45,58,76,34,36,75,63,24,47,33,38,36,40,36,68,22,61,20,45,51,24,48,75,46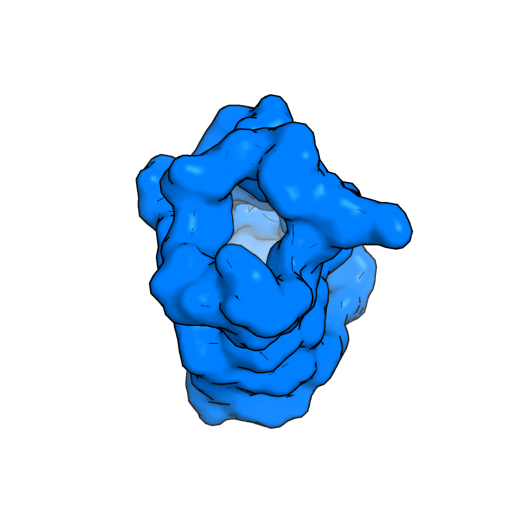,30,62,68,66,74,44,76,52,39,84,41,56,42,36,39,17,52,26,51,77,93,42,44,78,36,50,55,76,78,55,55,56,84,73,28,56,124

InterPro domains:
  IPR001611 Leucine-rich repeat [PF13855] (9-43)
  IPR001611 Leucine-rich repeat [PS51450] (8-29)
  IPR032675 Leucine-rich repeat domain superfamily [G3DSA:3.80.10.10] (5-111)
  IPR051963 Adhesion G protein-coupled receptor A [PTHR45930] (9-111)